Protein AF-M6YBX2-F1 (afdb_monomer_lite)

pLDDT: mean 88.33, std 7.86, range [63.81, 95.88]

Structure (mmCIF, N/CA/C/O backbone):
data_AF-M6YBX2-F1
#
_entry.id   AF-M6YBX2-F1
#
loop_
_atom_site.group_PDB
_atom_site.id
_atom_site.type_symbol
_atom_site.label_atom_id
_atom_site.label_alt_id
_atom_site.label_comp_id
_atom_site.label_asym_id
_atom_site.label_entity_id
_atom_site.label_seq_id
_atom_site.pdbx_PDB_ins_code
_atom_site.Cartn_x
_atom_site.Cartn_y
_atom_site.Cartn_z
_atom_site.occupancy
_atom_site.B_iso_or_equiv
_atom_site.auth_seq_id
_atom_site.auth_comp_id
_atom_site.auth_asym_id
_atom_site.auth_atom_id
_atom_site.pdbx_PDB_model_num
ATOM 1 N N . MET A 1 1 ? -6.174 -7.884 -4.051 1.00 65.56 1 MET A N 1
ATOM 2 C CA . MET A 1 1 ? -6.436 -7.246 -5.364 1.00 65.56 1 MET A CA 1
ATOM 3 C C . MET A 1 1 ? -5.082 -7.022 -6.028 1.00 65.56 1 MET A C 1
ATOM 5 O O . MET A 1 1 ? -4.181 -6.554 -5.339 1.00 65.56 1 MET A O 1
ATOM 9 N N . GLY A 1 2 ? -4.885 -7.441 -7.279 1.00 68.19 2 GLY A N 1
ATOM 10 C CA . GLY A 1 2 ? -3.590 -7.319 -7.962 1.00 68.19 2 GLY A CA 1
ATOM 11 C C . GLY A 1 2 ? -3.612 -6.177 -8.969 1.00 68.19 2 GLY A C 1
ATOM 12 O O . GLY A 1 2 ? -4.433 -6.206 -9.879 1.00 68.19 2 GLY A O 1
ATOM 13 N N . LEU A 1 3 ? -2.729 -5.190 -8.814 1.00 73.81 3 LEU A N 1
ATOM 14 C CA . LEU A 1 3 ? -2.543 -4.088 -9.768 1.00 73.81 3 LEU A CA 1
ATOM 15 C C . LEU A 1 3 ? -1.247 -4.268 -10.567 1.00 73.81 3 LEU A C 1
ATOM 17 O O . LEU A 1 3 ? -0.560 -3.304 -10.887 1.00 73.81 3 LEU A O 1
ATOM 21 N N . ILE A 1 4 ? -0.897 -5.504 -10.898 1.00 76.56 4 ILE A N 1
ATOM 22 C CA . ILE A 1 4 ? 0.398 -5.853 -11.486 1.00 76.56 4 ILE A CA 1
ATOM 23 C C . ILE A 1 4 ? 0.539 -5.242 -12.890 1.00 76.56 4 ILE A C 1
ATOM 25 O O . ILE A 1 4 ? -0.375 -5.362 -13.702 1.00 76.56 4 ILE A O 1
ATOM 29 N N . ASN A 1 5 ? 1.685 -4.614 -13.174 1.00 79.12 5 ASN A N 1
ATOM 30 C CA . ASN A 1 5 ? 2.053 -4.086 -14.498 1.00 79.12 5 ASN A CA 1
ATOM 31 C C . ASN A 1 5 ? 1.110 -3.005 -15.071 1.00 79.12 5 ASN A C 1
ATOM 33 O O . ASN A 1 5 ? 0.837 -2.974 -16.270 1.00 79.12 5 ASN A O 1
ATOM 37 N N . ASN A 1 6 ? 0.613 -2.099 -14.223 1.00 80.62 6 ASN A N 1
ATOM 38 C CA . ASN A 1 6 ? -0.289 -1.018 -14.648 1.00 80.62 6 ASN A CA 1
ATOM 39 C C . ASN A 1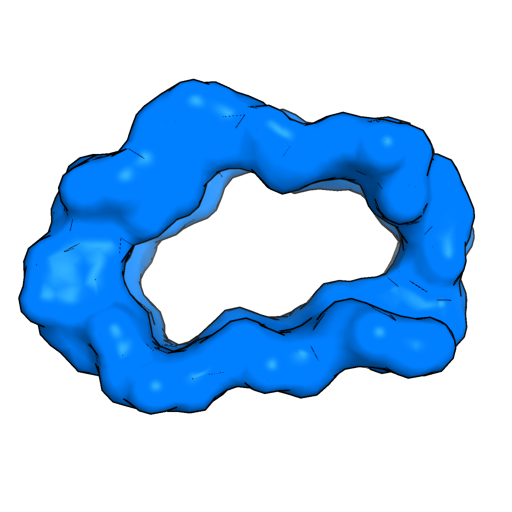 6 ? 0.404 0.341 -14.821 1.00 80.62 6 ASN A C 1
ATOM 41 O O . ASN A 1 6 ? -0.268 1.344 -15.051 1.00 80.62 6 ASN A O 1
ATOM 45 N N . GLN A 1 7 ? 1.739 0.400 -14.707 1.00 85.19 7 GLN A N 1
ATOM 46 C CA . GLN A 1 7 ? 2.521 1.646 -14.794 1.00 85.19 7 GLN A CA 1
ATOM 47 C C . GLN A 1 7 ? 1.970 2.769 -13.892 1.00 85.19 7 GLN A C 1
ATOM 49 O O . GLN A 1 7 ? 2.140 3.958 -14.179 1.00 85.19 7 GLN A O 1
ATOM 54 N N . LEU A 1 8 ? 1.298 2.405 -12.793 1.00 86.06 8 LEU A N 1
ATOM 55 C CA . LEU A 1 8 ? 0.662 3.370 -11.907 1.00 86.06 8 LEU A CA 1
ATOM 56 C C . LEU A 1 8 ? 1.740 4.243 -11.278 1.00 86.06 8 LEU A C 1
ATOM 58 O O . LEU A 1 8 ? 2.707 3.732 -10.718 1.00 86.06 8 LEU A O 1
ATOM 62 N N . LYS A 1 9 ? 1.566 5.562 -11.376 1.00 89.19 9 LYS A N 1
ATOM 63 C CA . LYS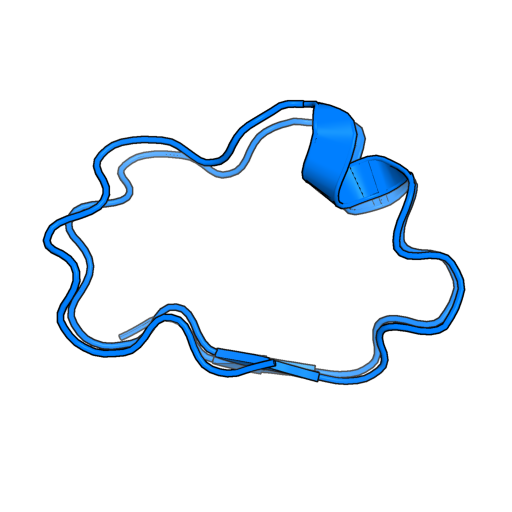 A 1 9 ? 2.464 6.551 -10.757 1.00 89.19 9 LYS A CA 1
ATOM 64 C C . LYS A 1 9 ? 2.007 6.954 -9.361 1.00 89.19 9 LYS A C 1
ATOM 66 O O . LYS A 1 9 ? 2.832 7.338 -8.536 1.00 89.19 9 LYS A O 1
ATOM 71 N N . THR A 1 10 ? 0.705 6.844 -9.101 1.00 90.69 10 THR A N 1
ATOM 72 C CA . THR A 1 10 ? 0.072 7.089 -7.803 1.00 90.69 10 THR A CA 1
ATOM 73 C C . THR A 1 10 ? -1.055 6.078 -7.580 1.00 90.69 10 THR A C 1
ATOM 75 O O . THR A 1 10 ? -1.542 5.463 -8.531 1.00 90.69 10 THR A O 1
ATOM 78 N N . LEU A 1 11 ? -1.479 5.914 -6.325 1.00 91.00 11 LEU A N 1
ATOM 79 C CA . LEU A 1 11 ? -2.729 5.235 -5.985 1.00 91.00 11 LEU A CA 1
ATOM 80 C C . LEU A 1 11 ? -3.802 6.277 -5.630 1.00 91.00 11 LEU A C 1
ATOM 82 O O . LEU A 1 11 ? -3.468 7.315 -5.049 1.00 91.00 11 LEU A O 1
ATOM 86 N N . PRO A 1 12 ? -5.078 6.019 -5.960 1.00 91.25 12 PRO A N 1
ATOM 87 C CA . PRO A 1 12 ? -6.186 6.880 -5.564 1.00 91.25 12 PRO A CA 1
ATOM 88 C C . PRO A 1 12 ? -6.361 6.880 -4.039 1.00 91.25 12 PRO A C 1
ATOM 90 O O . PRO A 1 12 ? -6.083 5.881 -3.373 1.00 91.25 12 PRO A O 1
ATOM 93 N N . LYS A 1 13 ? -6.862 7.987 -3.480 1.00 92.88 13 LYS A N 1
ATOM 94 C CA . LYS A 1 13 ? -7.133 8.114 -2.033 1.00 92.88 13 LYS A CA 1
ATOM 95 C C . LYS A 1 13 ? -8.187 7.105 -1.559 1.00 92.88 13 LYS A C 1
ATOM 97 O O . LYS A 1 13 ? -8.159 6.659 -0.417 1.00 92.88 13 LYS A O 1
ATOM 102 N N . GLU A 1 14 ? -9.070 6.696 -2.465 1.00 94.69 14 GLU A N 1
ATOM 103 C CA . GLU A 1 14 ? -10.140 5.723 -2.262 1.00 94.69 14 GLU A CA 1
ATOM 104 C C . GLU A 1 14 ? -9.607 4.325 -1.910 1.00 94.69 14 GLU A C 1
ATOM 106 O O . GLU A 1 14 ? -10.355 3.519 -1.364 1.00 94.69 14 GLU A O 1
ATOM 111 N N . ILE A 1 15 ? -8.312 4.040 -2.129 1.00 92.75 15 ILE A N 1
AT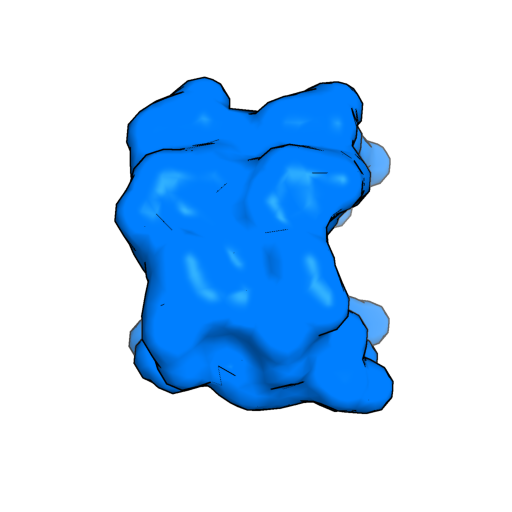OM 1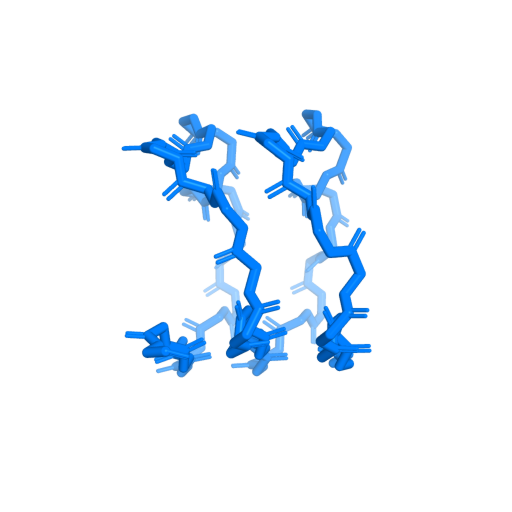12 C CA . ILE A 1 15 ? -7.693 2.787 -1.675 1.00 92.75 15 ILE A CA 1
ATOM 113 C C . ILE A 1 15 ? -7.908 2.567 -0.172 1.00 92.75 15 ILE A C 1
ATOM 115 O O . ILE A 1 15 ? -8.128 1.435 0.239 1.00 92.75 15 ILE A O 1
ATOM 119 N N . GLY A 1 16 ? -7.929 3.636 0.634 1.00 93.81 16 GLY A N 1
ATOM 120 C CA . GLY A 1 16 ? -8.147 3.560 2.080 1.00 93.81 16 GLY A CA 1
ATOM 121 C C . GLY A 1 16 ? -9.529 3.041 2.491 1.00 93.81 16 GLY A C 1
ATOM 122 O O . GLY A 1 16 ? -9.696 2.611 3.626 1.00 93.81 16 GLY A O 1
ATOM 123 N N . GLN A 1 17 ? -10.499 3.017 1.570 1.00 95.75 17 GLN A N 1
ATOM 124 C CA . GLN A 1 17 ? -11.853 2.502 1.810 1.00 95.75 17 GLN A CA 1
ATOM 125 C C . GLN A 1 17 ? -11.956 0.981 1.642 1.00 95.75 17 GLN A C 1
ATOM 127 O O . GLN A 1 17 ? -13.008 0.398 1.900 1.00 95.75 17 GLN A O 1
ATOM 132 N N . LEU A 1 18 ? -10.890 0.308 1.194 1.00 94.25 18 LEU A N 1
ATOM 133 C CA . LEU A 1 18 ? -10.894 -1.142 1.012 1.00 94.25 18 LEU A CA 1
ATOM 134 C C . LEU A 1 18 ? -10.671 -1.858 2.350 1.00 94.25 18 LEU A C 1
ATOM 136 O O . LEU A 1 18 ? -9.672 -2.546 2.548 1.00 94.25 18 LEU A O 1
ATOM 140 N N . GLU A 1 19 ? -11.632 -1.725 3.263 1.00 89.75 19 GLU A N 1
ATOM 141 C CA . GLU A 1 19 ? -11.544 -2.230 4.638 1.00 89.75 19 GLU A CA 1
ATOM 142 C C . GLU A 1 19 ? -11.253 -3.733 4.709 1.00 89.75 19 GLU A C 1
ATOM 144 O O . GLU A 1 19 ? -10.587 -4.176 5.630 1.00 89.75 19 GLU A O 1
ATOM 149 N N . ASN A 1 20 ? -11.679 -4.525 3.721 1.00 94.31 20 ASN A N 1
ATOM 150 C CA . ASN A 1 20 ? -11.455 -5.976 3.680 1.00 94.31 20 ASN A CA 1
ATOM 151 C C . ASN A 1 20 ? -10.162 -6.396 2.956 1.00 94.31 20 ASN A C 1
ATOM 153 O O . ASN A 1 20 ? -9.909 -7.592 2.774 1.00 94.31 20 ASN A O 1
ATOM 157 N N . LEU A 1 21 ? -9.345 -5.446 2.496 1.00 94.75 21 LEU A N 1
ATOM 158 C CA . LEU A 1 21 ? -8.147 -5.752 1.724 1.00 94.75 21 LEU A CA 1
ATOM 159 C C . LEU A 1 21 ? -7.039 -6.295 2.628 1.00 94.75 21 LEU A C 1
ATOM 161 O O . LEU A 1 21 ? -6.448 -5.557 3.405 1.00 94.75 21 LEU A O 1
ATOM 165 N N . ARG A 1 22 ? -6.716 -7.582 2.466 1.00 95.88 22 ARG A N 1
ATOM 166 C CA . ARG A 1 22 ? -5.621 -8.248 3.196 1.00 95.88 22 ARG A CA 1
ATOM 167 C C . ARG A 1 22 ? -4.290 -8.234 2.458 1.00 95.88 22 ARG A C 1
ATOM 169 O O . ARG A 1 22 ? -3.233 -8.193 3.080 1.00 95.88 22 ARG A O 1
ATOM 176 N N . THR A 1 23 ? -4.347 -8.241 1.130 1.00 94.12 23 THR A N 1
ATOM 177 C CA . THR A 1 23 ? -3.166 -8.316 0.270 1.00 94.12 23 THR A CA 1
ATOM 178 C C . THR A 1 23 ? -3.268 -7.306 -0.862 1.00 94.12 23 THR A C 1
ATOM 180 O O . THR A 1 23 ? -4.231 -7.326 -1.646 1.00 94.12 23 THR A O 1
ATOM 183 N N . LEU A 1 24 ? -2.242 -6.464 -0.966 1.00 92.38 24 LEU A N 1
ATOM 184 C CA . LEU A 1 24 ? -2.074 -5.469 -2.018 1.00 92.38 24 LEU A CA 1
ATOM 185 C C . LEU A 1 24 ? -0.796 -5.780 -2.803 1.00 92.38 24 LEU A C 1
ATOM 187 O O . LEU A 1 24 ? 0.300 -5.752 -2.253 1.00 92.38 24 LEU A O 1
ATOM 191 N N . SER A 1 25 ? -0.934 -6.085 -4.092 1.00 91.06 25 SER A N 1
ATOM 192 C CA . SER A 1 25 ? 0.217 -6.264 -4.983 1.00 91.06 25 SER A CA 1
ATOM 193 C C . SER A 1 25 ? 0.326 -5.075 -5.927 1.00 91.06 25 SER A C 1
ATOM 195 O O . SER A 1 25 ? -0.602 -4.790 -6.691 1.00 91.06 25 SER A O 1
ATOM 197 N N . LEU A 1 26 ? 1.467 -4.395 -5.837 1.00 88.44 26 LEU A N 1
ATOM 198 C CA . LEU A 1 26 ? 1.857 -3.206 -6.593 1.00 88.44 26 LEU A CA 1
ATOM 199 C C . LEU A 1 26 ? 3.057 -3.480 -7.506 1.00 88.44 26 LEU A C 1
ATOM 201 O O . LEU A 1 26 ? 3.614 -2.552 -8.088 1.00 88.44 26 LEU A O 1
ATOM 205 N N . THR A 1 27 ? 3.437 -4.746 -7.647 1.00 87.94 27 THR A N 1
ATOM 206 C CA . THR A 1 27 ? 4.575 -5.201 -8.444 1.00 87.94 27 THR A CA 1
ATOM 207 C C . THR A 1 27 ? 4.494 -4.686 -9.885 1.00 87.94 27 THR A C 1
ATOM 209 O O . THR A 1 27 ? 3.408 -4.632 -10.476 1.00 87.94 27 THR A O 1
ATOM 212 N N . TYR A 1 28 ? 5.633 -4.303 -10.457 1.00 86.56 28 TYR A N 1
ATOM 213 C CA . TYR A 1 28 ? 5.733 -3.730 -11.806 1.00 86.56 28 TYR A CA 1
ATOM 214 C C . TYR A 1 28 ? 4.903 -2.444 -12.020 1.00 86.56 28 TYR A C 1
ATOM 216 O O . TYR A 1 28 ? 4.387 -2.192 -13.111 1.00 8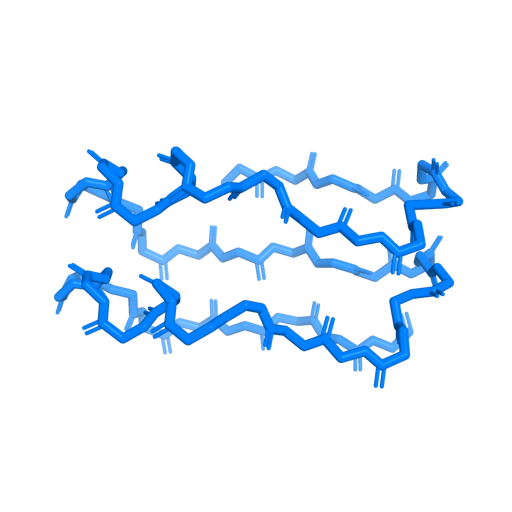6.56 28 TYR A O 1
ATOM 224 N N . ASN A 1 29 ? 4.760 -1.600 -10.994 1.00 87.94 29 ASN A N 1
ATOM 225 C CA . ASN A 1 29 ? 4.254 -0.230 -11.149 1.00 87.94 29 ASN A CA 1
ATOM 226 C C . ASN A 1 29 ? 5.381 0.803 -11.036 1.00 87.94 29 ASN A C 1
ATOM 228 O O . ASN A 1 29 ? 6.512 0.483 -10.695 1.00 87.94 29 ASN A O 1
ATOM 232 N N . GLN A 1 30 ? 5.069 2.063 -11.334 1.00 88.75 30 GLN A N 1
ATOM 233 C CA . GLN A 1 30 ? 6.012 3.186 -11.267 1.00 88.75 30 GLN A CA 1
ATOM 234 C C . GLN A 1 30 ? 5.691 4.098 -10.072 1.00 88.75 30 GLN A C 1
ATOM 236 O O . GLN A 1 30 ? 5.849 5.322 -10.140 1.00 88.75 30 GLN A O 1
ATOM 241 N N . LEU A 1 31 ? 5.182 3.503 -8.989 1.00 88.44 31 LEU A N 1
ATOM 242 C CA . LEU A 1 31 ? 4.785 4.219 -7.785 1.00 88.44 31 LEU A CA 1
ATOM 243 C C . LEU A 1 31 ? 6.037 4.777 -7.115 1.00 88.44 31 LEU A C 1
ATOM 245 O O . LEU A 1 31 ? 6.896 4.030 -6.660 1.00 88.44 31 LEU A O 1
ATOM 249 N N . LYS A 1 32 ? 6.138 6.106 -7.050 1.00 85.06 32 LYS A N 1
ATOM 250 C CA . LYS A 1 32 ? 7.210 6.774 -6.294 1.00 85.06 32 LYS A CA 1
ATOM 251 C C . LYS A 1 32 ? 6.882 6.874 -4.812 1.00 85.06 32 LYS A C 1
ATOM 253 O O . LYS A 1 32 ? 7.781 6.931 -3.982 1.00 85.06 32 LYS A O 1
ATOM 258 N N . THR A 1 33 ? 5.593 6.954 -4.497 1.00 87.69 33 THR A N 1
ATOM 259 C CA . THR A 1 33 ? 5.080 7.092 -3.140 1.00 87.69 33 THR A CA 1
ATOM 260 C C . THR A 1 33 ? 3.750 6.362 -3.011 1.00 87.69 33 THR A C 1
ATOM 262 O O . THR A 1 33 ? 2.974 6.257 -3.965 1.00 87.69 33 THR A O 1
ATOM 265 N N . LEU A 1 34 ? 3.477 5.878 -1.802 1.00 88.00 34 LEU A N 1
ATOM 266 C CA . LEU A 1 34 ? 2.163 5.385 -1.412 1.00 88.00 34 LEU A CA 1
ATOM 267 C C . LEU A 1 34 ? 1.373 6.533 -0.764 1.00 88.00 34 LEU A C 1
ATOM 269 O O . LEU A 1 34 ? 1.958 7.328 -0.018 1.00 88.00 34 LEU A O 1
ATOM 273 N N . PRO A 1 35 ? 0.062 6.656 -1.029 1.00 90.69 35 PRO A N 1
ATOM 274 C CA . PRO A 1 35 ? -0.771 7.660 -0.381 1.00 90.69 35 PRO A CA 1
ATOM 275 C C . PRO A 1 35 ? -0.857 7.385 1.125 1.00 90.69 35 PRO A C 1
ATOM 277 O O . PRO A 1 35 ? -0.816 6.236 1.571 1.00 90.69 35 PRO A O 1
ATOM 280 N N . LYS A 1 36 ? -1.020 8.436 1.936 1.00 93.31 36 LYS A N 1
ATOM 281 C CA . LYS A 1 36 ? -1.150 8.294 3.400 1.00 93.31 36 LYS A CA 1
ATOM 282 C C . LYS A 1 36 ? -2.380 7.465 3.792 1.00 93.31 36 LYS A C 1
ATOM 284 O O . LYS A 1 36 ? -2.397 6.866 4.865 1.00 93.31 36 LYS A O 1
ATOM 289 N N . GLU A 1 37 ? -3.379 7.423 2.915 1.00 94.94 37 GLU A N 1
ATOM 290 C CA . GLU A 1 37 ? -4.626 6.672 3.025 1.00 94.94 37 GLU A CA 1
ATOM 291 C C . GLU A 1 37 ? -4.396 5.158 3.076 1.00 94.94 37 GLU A C 1
ATOM 293 O O . GLU A 1 37 ? -5.250 4.442 3.585 1.00 94.94 37 GLU A O 1
ATOM 298 N N . ILE A 1 38 ? -3.221 4.655 2.676 1.00 91.25 38 ILE A N 1
ATOM 299 C CA . ILE A 1 38 ? -2.869 3.240 2.868 1.00 91.25 38 ILE A CA 1
ATOM 300 C C . ILE A 1 38 ? -2.906 2.835 4.351 1.00 91.25 38 ILE A C 1
ATOM 302 O O . ILE A 1 38 ? -3.166 1.681 4.670 1.00 91.25 38 ILE A O 1
ATOM 306 N N . ARG A 1 39 ? -2.728 3.797 5.269 1.00 90.44 39 ARG A N 1
ATOM 307 C CA . ARG A 1 39 ? -2.852 3.589 6.721 1.00 90.44 39 ARG A CA 1
ATOM 308 C C . ARG A 1 39 ? -4.290 3.325 7.182 1.00 90.44 39 ARG A C 1
ATOM 310 O O . ARG A 1 39 ? -4.481 2.905 8.316 1.00 90.44 39 ARG A O 1
ATOM 317 N N . GLN A 1 40 ? -5.289 3.593 6.340 1.00 95.38 40 GLN A N 1
ATOM 318 C CA . GLN A 1 40 ? -6.699 3.301 6.629 1.00 95.38 40 GLN A CA 1
ATOM 319 C C . GLN A 1 40 ? -7.047 1.830 6.363 1.00 95.38 40 GLN A C 1
ATOM 321 O O . GLN A 1 40 ? -8.076 1.352 6.831 1.00 95.38 40 GLN A O 1
ATOM 326 N N . LEU A 1 41 ? -6.176 1.090 5.669 1.00 94.88 41 LEU A N 1
ATOM 327 C CA . LEU A 1 41 ? -6.350 -0.330 5.389 1.00 94.88 41 LEU A CA 1
ATOM 328 C C . LEU A 1 41 ? -6.049 -1.180 6.632 1.00 94.88 41 LEU A C 1
ATOM 330 O O . LEU A 1 41 ? -5.015 -1.839 6.721 1.00 94.88 41 LEU A O 1
ATOM 334 N N . GLN A 1 42 ? -6.962 -1.172 7.602 1.00 93.56 42 GLN A N 1
ATOM 335 C CA . GLN A 1 42 ? -6.754 -1.817 8.905 1.00 93.56 42 GLN A CA 1
ATOM 336 C C . GLN A 1 42 ? -6.555 -3.337 8.820 1.00 93.56 42 GLN A C 1
ATOM 338 O O . GLN A 1 42 ? -5.900 -3.916 9.682 1.00 93.56 42 GLN A O 1
ATOM 343 N N . ASN A 1 43 ? -7.091 -3.983 7.781 1.00 95.44 43 ASN A N 1
ATOM 344 C CA . ASN A 1 43 ? -6.953 -5.425 7.576 1.00 95.44 43 ASN A CA 1
ATOM 345 C C . ASN A 1 43 ? -5.807 -5.810 6.629 1.00 95.44 43 ASN A C 1
ATOM 347 O O . ASN A 1 43 ? -5.668 -6.995 6.318 1.00 95.44 43 ASN A O 1
ATOM 351 N N . LEU A 1 44 ? -4.993 -4.854 6.164 1.00 94.88 44 LEU A N 1
ATOM 352 C CA . LEU A 1 44 ? -3.885 -5.138 5.256 1.00 94.88 44 LEU A CA 1
ATOM 353 C C . LEU A 1 44 ? -2.747 -5.830 5.998 1.00 94.88 44 LEU A C 1
ATOM 355 O O . LEU A 1 44 ? -2.183 -5.302 6.950 1.00 94.88 44 LEU A O 1
ATOM 359 N N . GLN A 1 45 ? -2.400 -7.020 5.526 1.00 94.62 45 GLN A N 1
ATOM 360 C CA . GLN A 1 45 ? -1.383 -7.879 6.127 1.00 94.62 45 GLN A CA 1
ATOM 361 C C . GLN A 1 45 ? -0.114 -7.921 5.283 1.00 94.62 45 GLN A C 1
ATOM 363 O O . GLN A 1 45 ? 0.981 -8.096 5.810 1.00 94.62 45 GLN A O 1
ATOM 368 N N . THR A 1 46 ? -0.247 -7.799 3.961 1.00 92.31 46 THR A N 1
ATOM 369 C CA . THR A 1 46 ? 0.881 -7.977 3.045 1.00 92.31 46 THR A CA 1
ATOM 370 C C . THR A 1 46 ? 0.811 -6.995 1.888 1.00 92.31 46 THR A C 1
ATOM 372 O O . THR A 1 46 ? -0.223 -6.865 1.224 1.00 92.31 46 THR A O 1
ATOM 375 N N . VAL A 1 47 ? 1.946 -6.349 1.624 1.00 89.06 47 VAL A N 1
ATOM 376 C CA . VAL A 1 47 ? 2.176 -5.499 0.457 1.00 89.06 47 VAL A CA 1
ATOM 377 C C . VAL A 1 47 ? 3.334 -6.083 -0.345 1.00 89.06 47 VAL A C 1
ATOM 379 O O . VAL A 1 47 ? 4.379 -6.388 0.221 1.00 89.06 47 VAL A O 1
ATOM 382 N N . PHE A 1 48 ? 3.141 -6.249 -1.653 1.00 87.50 48 PHE A N 1
ATOM 383 C CA . PHE A 1 48 ? 4.211 -6.608 -2.585 1.00 87.50 48 PHE A CA 1
ATOM 384 C C . PHE A 1 48 ? 4.549 -5.401 -3.460 1.00 87.50 48 PHE A C 1
ATOM 386 O O . PHE A 1 48 ? 3.696 -4.940 -4.220 1.00 87.50 48 PHE A O 1
ATOM 393 N N . GLU A 1 49 ? 5.783 -4.916 -3.368 1.00 72.06 49 GL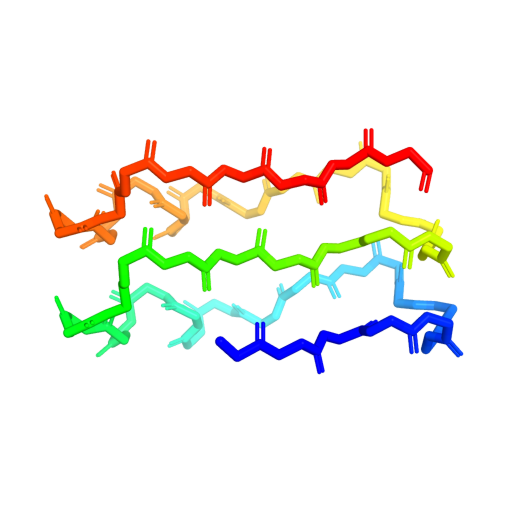U A N 1
ATOM 394 C CA . GLU A 1 49 ? 6.280 -3.723 -4.060 1.00 72.06 49 GLU A CA 1
ATOM 395 C C . GLU A 1 49 ? 7.687 -3.986 -4.620 1.00 72.06 49 GLU A C 1
ATOM 397 O O . GLU A 1 49 ? 8.670 -3.817 -3.914 1.00 72.06 49 GLU A O 1
ATOM 402 N N . LEU A 1 50 ? 7.783 -4.465 -5.870 1.00 63.81 50 LEU A N 1
ATOM 403 C CA . LEU A 1 50 ? 9.031 -4.614 -6.640 1.00 63.81 50 LEU A CA 1
ATOM 404 C C . LEU A 1 50 ? 8.766 -4.466 -8.143 1.00 63.81 50 LEU A C 1
ATOM 406 O O . LEU A 1 50 ? 7.687 -4.915 -8.594 1.00 63.81 50 LEU A O 1
#

Radius of gyration: 10.04 Å; chains: 1; bounding box: 21×17×24 Å

Organism: NCBI:txid1193053

InterPro domains:
  IPR001611 Leucine-rich repeat [PF13855] (3-46)
  IPR001611 Leucine-rich repeat [PS51450] (20-41)
  IPR032675 Leucine-rich repeat domain superfamily [G3DSA:3.80.10.10] (2-48)
  IPR050216 Leucine-rich repeat domain-containing protein [PTHR48051] (5-46)

Sequence (50 aa):
MGLINNQLKTLPKEIGQLENLRTLSLTYNQLKTLPKEIRQLQNLQTVFEL

Foldseek 3Di:
DEPEQVQDQEDDLCVLVPQVAQEYEPHNYNHPDYDPSVVSNPNHNYYHYD

Secondary structure (DSSP, 8-state):
-B-TT---SS--GGGGG-TT--EEE-TT---S---GGGGG-TT--EEE--